Protein AF-A0A538T2V8-F1 (afdb_monomer)

Foldseek 3Di:
DDDDPVRCVVVPDPDDDPPCVVVVVVVVLVVVQVCCCVPPVDRPSVVVDDDPVVVCVVVDDPDPDPDPDD

pLDDT: mean 91.96, std 11.39, range [49.78, 98.69]

InterPro domains:
  IPR015813 Pyruvate/Phosphoenolpyruvate kinase-like domain superfamily [SSF51621] (2-54)

Nearest PDB structures (foldseek):
  4lsb-assembly1_B  TM=8.657E-01  e=5.543E-04  Burkholderia c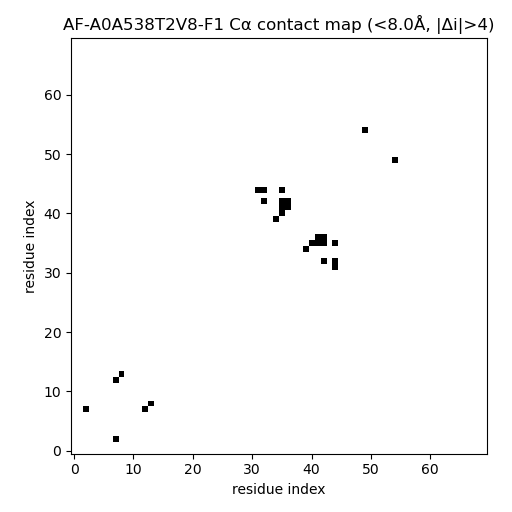enocepacia J2315
  4lsb-assembly1_A  TM=8.552E-01  e=9.721E-04  Burkholderia cenocepacia J2315
  6nm5-assembly1_3A  TM=4.387E-01  e=8.964E+00  Escherichia coli

Sequence (70 aa):
DTYSLEELAAAGAKRISVGGTFARVALGAFLRAAREVKEKGTFTFAADTISHAEVSAFMAPPAPAKGTRE

Radius of gyration: 19.62 Å; Cα contacts (8 Å, |Δi|>4): 14; chains: 1; bounding box: 30×52×45 Å

Solvent-accessible surface area (backbone atoms only — not comparable to full-atom values): 4633 Å² total; per-residue (Å²): 140,80,82,51,74,64,57,42,42,75,74,66,53,88,77,88,82,70,77,70,47,65,61,51,50,53,51,51,52,50,52,51,43,54,46,38,39,74,76,68,70,49,69,72,62,62,79,79,51,81,51,73,67,58,54,48,61,74,69,48,77,78,77,78,75,81,74,82,80,127

Secondary structure (DSSP, 8-state):
----HHHHHHTT-S----TTHHHHHHHHHHHHHHHHHHHH---GGGGGSPPHHHHHHHHSPPPPP-----

Structure (mmCIF, N/CA/C/O backbone):
data_AF-A0A538T2V8-F1
#
_entry.id   AF-A0A538T2V8-F1
#
loop_
_atom_site.group_PDB
_atom_site.id
_atom_site.type_symbol
_atom_site.label_atom_id
_atom_site.label_alt_id
_atom_site.label_comp_id
_atom_site.label_asym_id
_atom_site.label_entity_id
_atom_site.label_seq_id
_atom_site.pdbx_PDB_ins_code
_atom_site.Cartn_x
_atom_site.Cartn_y
_atom_site.Cartn_z
_atom_site.occupancy
_atom_site.B_iso_or_equiv
_atom_site.auth_seq_id
_atom_site.auth_comp_id
_atom_site.auth_asym_id
_atom_site.auth_atom_id
_atom_site.pdbx_PDB_model_num
ATOM 1 N N . ASP A 1 1 ? -3.593 14.322 -13.261 1.00 55.91 1 ASP A N 1
ATOM 2 C CA . ASP A 1 1 ? -3.361 13.414 -14.399 1.00 55.91 1 ASP A CA 1
ATOM 3 C C . ASP A 1 1 ? -2.220 12.466 -14.108 1.00 55.91 1 ASP A C 1
ATOM 5 O O . ASP A 1 1 ? -1.201 12.883 -13.565 1.00 55.91 1 ASP A O 1
ATOM 9 N N . THR A 1 2 ? -2.418 11.185 -14.399 1.00 86.81 2 THR A N 1
ATOM 10 C CA . THR A 1 2 ? -1.411 10.129 -14.244 1.00 86.81 2 THR A CA 1
ATOM 11 C C . THR A 1 2 ? -1.415 9.269 -15.496 1.00 86.81 2 THR A C 1
ATOM 13 O O . THR A 1 2 ? -2.492 8.914 -15.966 1.00 86.81 2 THR A O 1
ATOM 16 N N . TYR A 1 3 ? -0.231 8.921 -15.996 1.00 94.31 3 TYR A N 1
ATOM 17 C CA . TYR A 1 3 ? -0.072 8.045 -17.154 1.00 94.31 3 TYR A CA 1
ATOM 18 C C . TYR A 1 3 ? -0.337 6.581 -16.789 1.00 94.31 3 TYR A C 1
ATOM 20 O O . TYR A 1 3 ? 0.079 6.103 -15.729 1.00 94.31 3 TYR A O 1
ATOM 28 N N . SER A 1 4 ? -1.001 5.868 -17.688 1.00 95.19 4 SER A N 1
ATOM 29 C CA . SER A 1 4 ? -1.156 4.416 -17.670 1.00 95.19 4 SER A CA 1
ATOM 30 C C . SER A 1 4 ? 0.161 3.699 -17.991 1.00 95.19 4 SER A C 1
ATOM 32 O O . SER A 1 4 ? 1.110 4.282 -18.522 1.00 95.19 4 SER A O 1
ATOM 34 N N . LEU A 1 5 ? 0.224 2.396 -17.697 1.00 95.50 5 LEU A N 1
ATOM 35 C CA . LEU A 1 5 ? 1.367 1.566 -18.096 1.00 95.50 5 LEU A CA 1
ATOM 36 C C . LEU A 1 5 ? 1.543 1.537 -19.621 1.00 95.50 5 LEU A C 1
ATOM 38 O O . LEU A 1 5 ? 2.674 1.517 -20.097 1.00 95.50 5 LEU A O 1
ATOM 42 N N . GLU A 1 6 ? 0.439 1.559 -20.368 1.00 96.31 6 GLU A N 1
ATOM 43 C CA . GLU A 1 6 ? 0.423 1.518 -21.832 1.00 96.31 6 GLU A CA 1
ATOM 44 C C . GLU A 1 6 ? 1.012 2.794 -22.435 1.00 96.31 6 GLU A C 1
ATOM 46 O O . GLU A 1 6 ? 1.869 2.715 -23.311 1.00 96.31 6 GLU A O 1
ATOM 51 N N . GLU A 1 7 ? 0.637 3.966 -21.918 1.00 97.31 7 GLU A N 1
ATOM 52 C CA . GLU A 1 7 ? 1.200 5.249 -22.356 1.00 97.31 7 GLU A CA 1
ATOM 53 C C . GLU A 1 7 ? 2.696 5.343 -22.044 1.00 97.31 7 GLU A C 1
ATOM 55 O O . GLU A 1 7 ? 3.487 5.778 -22.882 1.00 97.31 7 GLU A O 1
ATOM 60 N N . LEU A 1 8 ? 3.110 4.881 -20.859 1.00 96.50 8 LEU A N 1
ATOM 61 C CA . LEU A 1 8 ? 4.524 4.838 -20.487 1.00 96.50 8 LEU A CA 1
ATOM 62 C C . LEU A 1 8 ? 5.310 3.869 -21.382 1.00 96.50 8 LEU A C 1
ATOM 64 O O . LEU A 1 8 ? 6.425 4.187 -21.799 1.00 96.50 8 LEU A O 1
ATOM 68 N N . ALA A 1 9 ? 4.735 2.711 -21.711 1.00 96.56 9 ALA A N 1
ATOM 69 C CA . ALA A 1 9 ? 5.345 1.742 -22.617 1.00 96.56 9 ALA A CA 1
ATOM 70 C C . ALA A 1 9 ? 5.449 2.288 -24.051 1.00 96.56 9 ALA A C 1
ATOM 72 O O . ALA A 1 9 ? 6.507 2.167 -24.669 1.00 96.56 9 ALA A O 1
ATOM 73 N N . ALA A 1 10 ? 4.400 2.946 -24.556 1.00 97.62 10 ALA A N 1
ATOM 74 C CA . ALA A 1 10 ? 4.388 3.594 -25.869 1.00 97.62 10 ALA A CA 1
ATOM 75 C C . ALA A 1 10 ? 5.419 4.732 -25.964 1.00 97.62 10 ALA A C 1
ATOM 77 O O . ALA A 1 10 ? 6.041 4.920 -27.007 1.00 97.62 10 ALA A O 1
ATOM 78 N N . ALA A 1 11 ? 5.669 5.434 -24.856 1.00 97.06 11 ALA A N 1
ATOM 79 C CA . ALA A 1 11 ? 6.736 6.427 -24.735 1.00 97.06 11 ALA A CA 1
ATOM 80 C C . ALA A 1 11 ? 8.152 5.815 -24.614 1.00 97.06 11 ALA A C 1
ATOM 82 O O . ALA A 1 11 ? 9.136 6.547 -24.502 1.00 97.06 11 ALA A O 1
ATOM 83 N N . GLY A 1 12 ? 8.282 4.483 -24.632 1.00 98.12 12 GLY A N 1
ATOM 84 C CA . GLY A 1 12 ? 9.560 3.768 -24.624 1.00 98.12 12 GLY A CA 1
ATOM 85 C C . GLY A 1 12 ? 10.081 3.376 -23.238 1.00 98.12 12 GLY A C 1
ATOM 86 O O . GLY A 1 12 ? 11.229 2.932 -23.122 1.00 98.12 12 GLY A O 1
ATOM 87 N N . ALA A 1 13 ? 9.280 3.509 -22.174 1.00 97.31 13 ALA A N 1
ATOM 88 C CA . ALA A 1 13 ? 9.688 3.076 -20.842 1.00 97.31 13 ALA A CA 1
ATOM 89 C C . ALA A 1 13 ? 9.834 1.545 -20.777 1.00 97.31 13 ALA A C 1
ATOM 91 O O . ALA A 1 13 ? 8.916 0.798 -21.102 1.00 97.31 13 ALA A O 1
ATOM 92 N N . LYS A 1 14 ? 10.991 1.067 -20.297 1.00 97.12 14 LYS A N 1
ATOM 93 C CA . LYS A 1 14 ? 11.275 -0.374 -20.118 1.00 97.12 14 LYS A CA 1
ATOM 94 C C . LYS A 1 14 ? 11.158 -0.860 -18.673 1.00 97.12 14 LYS A C 1
ATOM 96 O O . LYS A 1 14 ? 11.142 -2.060 -18.421 1.00 97.12 14 LYS A O 1
ATOM 101 N N . ARG A 1 15 ? 11.126 0.064 -17.711 1.00 96.50 15 ARG A N 1
ATOM 102 C CA . ARG A 1 15 ? 10.989 -0.221 -16.279 1.00 96.50 15 ARG A CA 1
ATOM 103 C C . ARG A 1 15 ? 10.212 0.904 -15.620 1.00 96.50 15 ARG A C 1
ATOM 105 O O . ARG A 1 15 ? 10.538 2.070 -15.820 1.00 96.50 15 ARG A O 1
ATOM 112 N N . ILE A 1 16 ? 9.244 0.539 -14.790 1.00 94.50 16 ILE A N 1
ATOM 113 C CA . ILE A 1 16 ? 8.408 1.477 -14.045 1.00 94.50 16 ILE A CA 1
ATOM 114 C C . ILE A 1 16 ? 8.628 1.202 -12.558 1.00 94.50 16 ILE A C 1
ATOM 116 O O . ILE A 1 16 ? 8.569 0.057 -12.117 1.00 94.50 16 ILE A O 1
ATOM 120 N N . SER A 1 17 ? 8.949 2.245 -11.793 1.00 94.50 17 SER A N 1
ATOM 121 C CA . SER A 1 17 ? 9.118 2.163 -10.340 1.00 94.50 17 SER A CA 1
ATOM 122 C C . SER A 1 17 ? 7.983 2.903 -9.656 1.00 94.50 17 SER A C 1
ATOM 124 O O . SER A 1 17 ? 7.628 4.006 -10.060 1.00 94.50 17 SER A O 1
ATOM 126 N N . VAL A 1 18 ? 7.462 2.323 -8.579 1.00 94.75 18 VAL A N 1
ATOM 127 C CA . VAL A 1 18 ? 6.473 2.972 -7.706 1.00 94.75 18 VAL A CA 1
ATOM 128 C C . VAL A 1 18 ? 7.119 3.596 -6.462 1.00 94.75 18 VAL A C 1
ATOM 130 O O . VAL A 1 18 ? 6.421 4.144 -5.605 1.00 94.75 18 VAL A O 1
ATOM 133 N N . GLY A 1 19 ? 8.448 3.499 -6.328 1.00 95.19 19 GLY A N 1
ATOM 134 C CA . GLY A 1 19 ? 9.178 3.895 -5.122 1.00 95.19 19 GLY A CA 1
ATOM 135 C C . GLY A 1 19 ? 8.613 3.223 -3.865 1.00 95.19 19 GLY A C 1
ATOM 136 O O . GLY A 1 19 ? 8.187 2.073 -3.892 1.00 95.19 19 GLY A O 1
ATOM 137 N N . GLY A 1 20 ? 8.542 3.961 -2.757 1.00 97.06 20 GLY A N 1
ATOM 13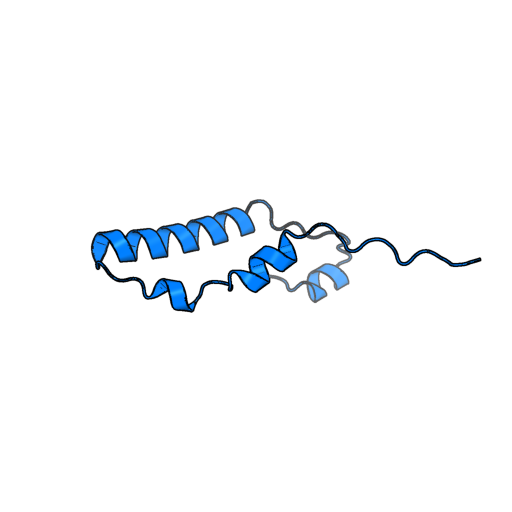8 C CA . GLY A 1 20 ? 7.960 3.475 -1.497 1.00 97.06 20 GLY A CA 1
ATOM 139 C C . GLY A 1 20 ? 6.425 3.478 -1.445 1.00 97.06 20 GLY A C 1
ATOM 140 O O . GLY A 1 20 ? 5.853 3.440 -0.358 1.00 97.06 20 GLY A O 1
ATOM 141 N N . THR A 1 21 ? 5.727 3.611 -2.576 1.00 97.06 21 THR A N 1
ATOM 142 C CA . THR A 1 21 ? 4.272 3.841 -2.571 1.00 97.06 21 THR A CA 1
ATOM 143 C C . THR A 1 21 ? 3.485 2.643 -2.057 1.00 97.06 21 THR A C 1
ATOM 145 O O . THR A 1 21 ? 2.612 2.837 -1.218 1.00 97.06 21 THR A O 1
ATOM 148 N N . PHE A 1 22 ? 3.823 1.412 -2.452 1.00 97.44 22 PHE A N 1
ATOM 149 C CA . PHE A 1 22 ? 3.129 0.220 -1.944 1.00 97.44 22 PHE A CA 1
ATOM 150 C C . PHE A 1 22 ? 3.282 0.041 -0.430 1.00 97.44 22 PHE A C 1
ATOM 152 O O . PHE A 1 22 ? 2.301 -0.248 0.252 1.00 97.44 22 PHE A O 1
ATOM 159 N N . ALA A 1 23 ? 4.466 0.321 0.123 1.00 97.94 23 ALA A N 1
ATOM 160 C CA . ALA A 1 23 ? 4.670 0.306 1.571 1.00 97.94 23 ALA A CA 1
ATOM 161 C C . ALA A 1 23 ? 3.770 1.332 2.283 1.00 97.94 23 ALA A C 1
ATOM 163 O O . ALA A 1 23 ? 3.123 1.018 3.280 1.00 97.94 23 ALA A O 1
ATOM 164 N N . ARG A 1 24 ? 3.665 2.553 1.742 1.00 97.88 24 ARG A N 1
ATOM 165 C CA . ARG A 1 24 ? 2.781 3.593 2.295 1.00 97.88 24 ARG A CA 1
ATOM 166 C C . ARG A 1 24 ? 1.299 3.240 2.163 1.00 97.88 24 ARG A C 1
ATOM 168 O O . ARG A 1 24 ? 0.533 3.564 3.065 1.00 97.88 24 ARG A O 1
ATOM 175 N N . VAL A 1 25 ? 0.891 2.565 1.086 1.00 98.00 25 VAL A N 1
ATOM 176 C CA . VAL A 1 25 ? -0.483 2.055 0.925 1.00 98.00 25 VAL A CA 1
ATOM 177 C C . VAL A 1 25 ? -0.808 1.039 2.023 1.00 98.00 25 VAL A C 1
ATOM 179 O O . VAL A 1 25 ? -1.833 1.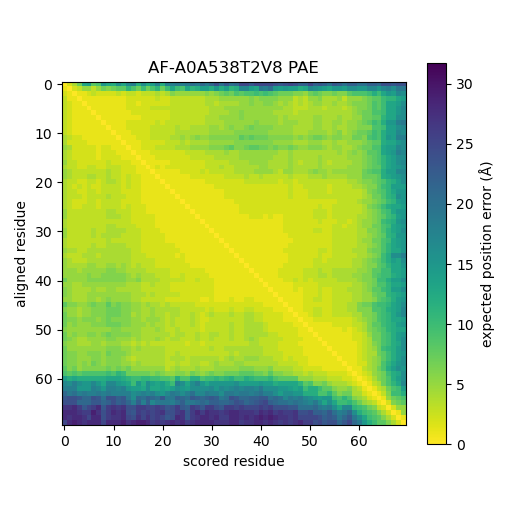188 2.689 1.00 98.00 25 VAL A O 1
ATOM 182 N N . ALA A 1 26 ? 0.085 0.075 2.272 1.00 96.50 26 ALA A N 1
ATOM 183 C C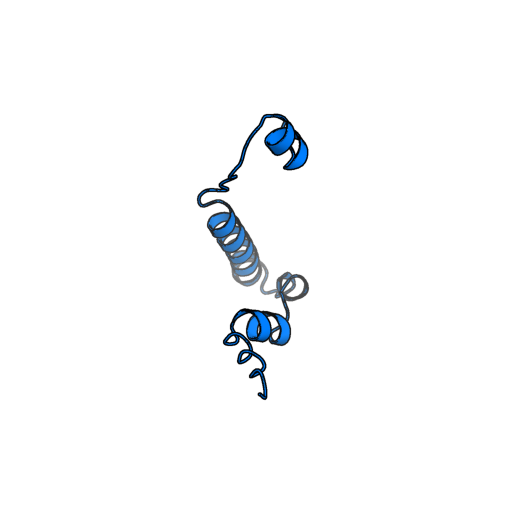A . ALA A 1 26 ? -0.080 -0.914 3.338 1.00 96.50 26 ALA A CA 1
ATOM 184 C C . ALA A 1 26 ? -0.169 -0.255 4.726 1.00 96.50 26 ALA A C 1
ATOM 186 O O . ALA A 1 26 ? -1.101 -0.523 5.484 1.00 96.50 26 ALA A O 1
ATOM 187 N N . LEU A 1 27 ? 0.738 0.682 5.032 1.00 98.38 27 LEU A N 1
ATOM 188 C CA . LEU A 1 27 ? 0.700 1.452 6.282 1.00 98.38 27 LEU A CA 1
ATOM 189 C C . LEU A 1 27 ? -0.585 2.278 6.418 1.00 98.38 27 LEU A C 1
ATOM 191 O O . LEU A 1 27 ? -1.142 2.380 7.507 1.00 98.38 27 LEU A O 1
ATOM 195 N N . GLY A 1 28 ? -1.085 2.848 5.321 1.00 98.06 28 GLY A N 1
ATOM 196 C CA . GLY A 1 28 ? -2.347 3.580 5.308 1.00 98.06 28 GLY A CA 1
ATOM 197 C C . GLY A 1 28 ? -3.548 2.694 5.643 1.00 98.06 28 GLY A C 1
ATOM 198 O O . GLY A 1 28 ? -4.396 3.101 6.435 1.00 98.06 28 GLY A O 1
ATOM 199 N N . ALA A 1 29 ? -3.617 1.484 5.078 1.00 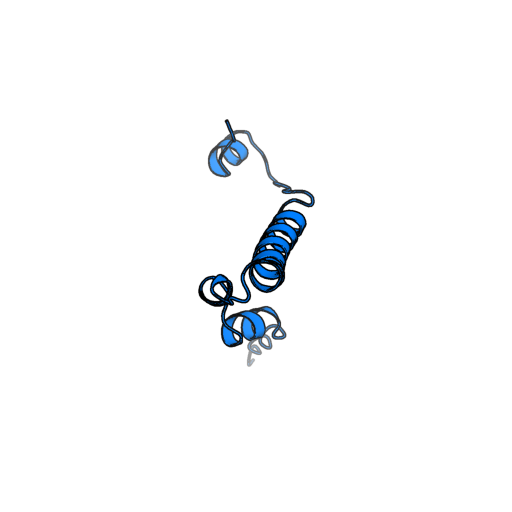97.56 29 ALA A N 1
ATOM 200 C CA . ALA A 1 29 ? -4.658 0.507 5.409 1.00 97.56 29 ALA A CA 1
ATOM 201 C C . ALA A 1 29 ? -4.580 0.076 6.880 1.00 97.56 29 ALA A C 1
ATOM 203 O O . ALA A 1 29 ? -5.586 0.122 7.588 1.00 97.56 29 ALA A O 1
ATOM 204 N N . PHE A 1 30 ? -3.373 -0.225 7.363 1.00 97.94 30 PHE A N 1
ATOM 205 C CA . PHE A 1 30 ? -3.127 -0.546 8.766 1.00 97.94 30 PHE A CA 1
ATOM 206 C C . PHE A 1 30 ? -3.582 0.576 9.711 1.00 97.94 30 PHE A C 1
ATOM 208 O O . PHE A 1 30 ? -4.302 0.320 10.672 1.00 97.94 30 PHE A O 1
ATOM 215 N N . LEU A 1 31 ? -3.222 1.833 9.428 1.00 98.56 31 LEU A N 1
ATOM 216 C CA . LEU A 1 31 ? -3.614 2.972 10.263 1.00 98.56 31 LEU A CA 1
ATOM 217 C C . LEU A 1 31 ? -5.130 3.191 10.284 1.00 98.56 31 LEU A C 1
ATOM 219 O O . LEU A 1 31 ? -5.657 3.584 11.324 1.00 98.56 31 LEU A O 1
ATOM 223 N N . ARG A 1 32 ? -5.839 2.941 9.174 1.00 98.25 32 ARG A N 1
ATOM 224 C CA . ARG A 1 32 ? -7.310 3.003 9.145 1.00 98.25 32 ARG A CA 1
ATOM 225 C C . ARG A 1 32 ? -7.930 1.940 10.051 1.00 98.25 32 ARG A C 1
ATOM 227 O O . ARG A 1 32 ? -8.763 2.294 10.878 1.00 98.25 32 ARG A O 1
ATOM 234 N N . ALA A 1 33 ? -7.470 0.692 9.955 1.00 98.31 33 ALA A N 1
ATOM 235 C CA . ALA A 1 33 ? -7.915 -0.394 10.828 1.00 98.31 33 ALA A CA 1
ATOM 236 C C . ALA A 1 33 ? -7.607 -0.103 12.309 1.00 98.31 33 ALA A C 1
ATOM 238 O O . ALA A 1 33 ? -8.479 -0.202 13.167 1.00 98.31 33 ALA A O 1
ATOM 239 N N . ALA A 1 34 ? -6.386 0.345 12.616 1.00 98.44 34 ALA A N 1
ATOM 240 C CA . ALA A 1 34 ? -5.977 0.673 13.981 1.00 98.44 34 ALA A CA 1
ATOM 241 C C . ALA A 1 34 ? -6.809 1.817 14.586 1.00 98.44 34 ALA A C 1
ATOM 243 O O . ALA A 1 34 ? -7.179 1.762 15.760 1.00 98.44 34 ALA A O 1
ATOM 244 N N . ARG A 1 35 ? -7.123 2.850 13.791 1.00 98.69 35 ARG A N 1
ATOM 245 C CA . ARG A 1 35 ? -8.015 3.939 14.213 1.00 98.69 35 ARG A CA 1
ATOM 246 C C . ARG A 1 35 ? -9.434 3.451 14.437 1.00 98.69 35 ARG A C 1
ATOM 248 O O . ARG A 1 35 ? -10.018 3.821 15.443 1.00 98.69 35 ARG A O 1
ATOM 255 N N . GLU A 1 36 ? -9.968 2.602 13.562 1.00 98.56 36 GLU A N 1
ATOM 256 C CA . GLU A 1 36 ? -11.289 2.003 13.760 1.00 98.56 36 GLU A CA 1
ATOM 257 C C . GLU A 1 36 ? -11.374 1.275 15.109 1.00 98.56 36 GLU A C 1
ATOM 259 O O . GLU A 1 36 ? -12.253 1.577 15.915 1.00 98.56 36 GLU A O 1
ATOM 264 N N . VAL A 1 37 ? -10.416 0.391 15.394 1.00 98.62 37 VAL A N 1
ATOM 265 C CA . VAL A 1 37 ? -10.371 -0.351 16.661 1.00 98.62 37 VAL A CA 1
ATOM 266 C C . VAL A 1 37 ? -10.272 0.606 17.851 1.00 98.62 37 VAL A C 1
ATOM 268 O O . VAL A 1 37 ? -11.016 0.466 18.818 1.00 98.62 37 VAL A O 1
ATOM 271 N N . LYS A 1 38 ? -9.383 1.605 17.779 1.00 98.69 38 LYS A N 1
ATOM 272 C CA . LYS A 1 38 ? -9.141 2.549 18.880 1.00 98.69 38 LYS A CA 1
ATOM 273 C C . LYS A 1 38 ? -10.314 3.498 19.137 1.00 98.69 38 LYS A C 1
ATOM 275 O O . LYS A 1 38 ? -10.616 3.791 20.288 1.00 98.69 38 LYS A O 1
ATOM 280 N N . GLU A 1 39 ? -10.903 4.046 18.081 1.00 98.69 39 GLU A N 1
ATOM 281 C CA . GLU A 1 39 ? -11.870 5.147 18.161 1.00 98.69 39 GLU A CA 1
ATOM 282 C C . GLU A 1 39 ? -13.316 4.643 18.188 1.00 98.69 39 GLU A C 1
ATOM 284 O O . GLU A 1 39 ? -14.170 5.287 18.791 1.00 98.69 39 GLU A O 1
ATOM 289 N N . LYS A 1 40 ? -13.599 3.507 17.539 1.00 98.50 40 LYS A N 1
ATOM 290 C CA . LYS A 1 40 ? -14.960 2.977 17.365 1.00 98.50 40 LYS A CA 1
ATOM 291 C C . LYS A 1 40 ? -15.183 1.627 18.042 1.00 98.50 40 LYS A C 1
ATOM 293 O O . LYS A 1 40 ? -16.332 1.254 18.245 1.00 98.50 40 LYS A O 1
ATOM 298 N N . GLY A 1 41 ? -14.121 0.893 18.386 1.00 98.38 41 GLY A N 1
ATOM 299 C CA . GLY A 1 41 ? -14.240 -0.442 18.980 1.00 98.38 41 GLY A CA 1
ATOM 300 C C . GLY A 1 41 ? -14.821 -1.491 18.024 1.00 98.38 41 GLY A C 1
ATOM 301 O O . GLY A 1 41 ? -15.392 -2.480 18.478 1.00 98.38 41 GLY A O 1
ATOM 302 N N . THR A 1 42 ? -14.708 -1.273 16.711 1.00 98.50 42 THR A N 1
ATOM 303 C CA . THR A 1 42 ? -15.235 -2.165 15.667 1.00 98.50 42 THR A CA 1
ATOM 304 C C . THR A 1 42 ? -14.115 -2.787 14.827 1.00 98.50 42 THR A C 1
ATOM 306 O O . THR A 1 42 ? -12.962 -2.359 14.884 1.00 98.50 42 THR A O 1
ATOM 309 N N . PHE A 1 43 ? -14.462 -3.824 14.056 1.00 97.88 43 PHE A N 1
ATOM 310 C CA . PHE A 1 43 ? -13.521 -4.645 13.278 1.00 97.88 43 PHE A CA 1
ATOM 311 C C . PHE A 1 43 ? -13.955 -4.818 11.812 1.00 97.88 43 PHE A C 1
ATOM 313 O O . PHE A 1 43 ? -13.688 -5.841 11.187 1.00 97.88 43 PHE A O 1
ATOM 320 N N . THR A 1 44 ? -14.664 -3.836 11.258 1.00 97.75 44 THR A N 1
ATOM 321 C CA . THR A 1 44 ? -15.205 -3.884 9.891 1.00 97.75 44 THR A CA 1
ATOM 322 C C . THR A 1 44 ? -14.115 -3.929 8.824 1.00 97.75 44 THR A C 1
ATOM 324 O O . THR A 1 44 ? -14.331 -4.555 7.789 1.00 97.75 44 THR A O 1
ATOM 327 N N . PHE A 1 45 ? -12.915 -3.400 9.105 1.00 96.19 45 PHE A N 1
ATOM 328 C CA . PHE A 1 45 ? -11.742 -3.548 8.235 1.00 96.19 45 PHE A CA 1
ATOM 329 C C . PHE A 1 45 ? -11.433 -5.003 7.844 1.00 96.19 45 PHE A C 1
ATOM 331 O O . PHE A 1 45 ? -10.797 -5.227 6.816 1.00 96.19 45 PHE A O 1
ATOM 338 N N . ALA A 1 46 ? -11.846 -5.991 8.650 1.00 95.19 46 ALA A N 1
ATOM 339 C CA . ALA A 1 46 ? -11.589 -7.402 8.378 1.00 95.19 46 ALA A CA 1
ATOM 340 C C . ALA A 1 46 ? -12.225 -7.874 7.058 1.00 95.19 46 ALA A C 1
ATOM 342 O O . ALA A 1 46 ? -11.689 -8.781 6.423 1.00 95.19 46 ALA A O 1
ATOM 343 N N . ALA A 1 47 ? -13.319 -7.241 6.617 1.00 95.25 47 ALA A N 1
ATOM 344 C CA . ALA A 1 47 ? -13.990 -7.567 5.358 1.00 95.25 47 ALA A CA 1
ATOM 345 C C . ALA A 1 47 ? -13.119 -7.299 4.116 1.00 95.25 47 ALA A C 1
ATOM 347 O O . ALA A 1 47 ? -13.282 -7.976 3.106 1.00 95.25 47 ALA A O 1
ATOM 348 N N . ASP A 1 48 ? -12.172 -6.362 4.213 1.00 93.00 48 ASP A N 1
ATOM 349 C CA . ASP A 1 48 ? -11.267 -5.986 3.119 1.00 93.00 48 ASP A CA 1
ATOM 350 C C . ASP A 1 48 ? -9.922 -6.735 3.185 1.00 93.00 48 ASP A C 1
ATOM 352 O O . ASP A 1 48 ? -9.001 -6.451 2.412 1.00 93.00 48 ASP A O 1
ATOM 356 N N . THR A 1 49 ? -9.758 -7.657 4.142 1.00 94.50 49 THR A N 1
ATOM 357 C CA . THR A 1 49 ? -8.502 -8.395 4.313 1.00 94.50 49 THR A CA 1
ATOM 358 C C . THR A 1 49 ? -8.408 -9.573 3.352 1.00 94.50 49 THR A C 1
ATOM 360 O O . THR A 1 49 ? -9.373 -10.294 3.112 1.00 94.50 49 THR A O 1
ATOM 363 N N . ILE A 1 50 ? -7.205 -9.786 2.821 1.00 95.06 50 ILE A N 1
ATOM 364 C CA . ILE A 1 50 ? -6.852 -11.013 2.107 1.00 95.06 50 ILE A CA 1
ATOM 365 C C . ILE A 1 50 ? -6.969 -12.215 3.056 1.00 95.06 50 ILE A C 1
ATOM 36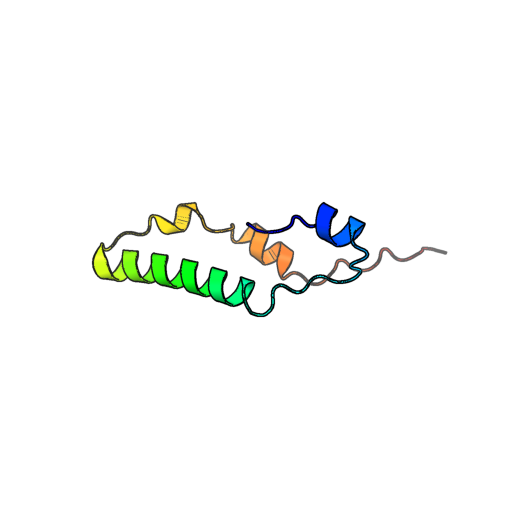7 O O . ILE A 1 50 ? -6.612 -12.121 4.235 1.00 95.06 50 ILE A O 1
ATOM 371 N N . SER A 1 51 ? -7.454 -13.356 2.562 1.00 95.19 51 SER A N 1
ATOM 372 C CA . SER A 1 51 ? -7.608 -14.539 3.407 1.00 95.19 51 SER A CA 1
ATOM 373 C C . SER A 1 51 ? -6.254 -15.106 3.843 1.00 95.19 51 SER A C 1
ATOM 375 O O . SER A 1 51 ? -5.240 -15.004 3.147 1.00 95.19 51 SER A O 1
ATOM 377 N N . HIS A 1 52 ? -6.239 -15.794 4.987 1.00 93.12 52 HIS A N 1
ATOM 378 C CA . HIS A 1 52 ? -5.035 -16.477 5.465 1.00 93.12 52 HIS A CA 1
ATOM 379 C C . HIS A 1 52 ? -4.496 -17.498 4.447 1.00 93.12 52 HIS A C 1
ATOM 381 O O . HIS A 1 52 ? -3.283 -17.662 4.311 1.00 93.12 52 HIS A O 1
ATOM 387 N N . ALA A 1 53 ? -5.387 -18.182 3.722 1.00 95.31 53 ALA A N 1
ATOM 388 C CA . ALA A 1 53 ? -5.011 -19.145 2.692 1.00 95.31 53 ALA A CA 1
ATOM 389 C C . ALA A 1 53 ? -4.273 -18.472 1.526 1.00 95.31 53 ALA A C 1
ATOM 391 O O . ALA A 1 53 ? -3.227 -18.962 1.105 1.00 95.31 53 ALA A O 1
ATOM 392 N N . GLU A 1 54 ? -4.765 -17.326 1.051 1.00 95.44 54 GLU A N 1
ATOM 393 C CA . GLU A 1 54 ? -4.107 -16.574 -0.019 1.00 95.44 54 GLU A CA 1
ATOM 394 C C . GLU A 1 54 ? -2.744 -16.033 0.432 1.00 95.44 54 GLU A C 1
ATOM 396 O O . GLU A 1 54 ? -1.758 -16.202 -0.283 1.00 95.44 54 GLU A O 1
ATOM 401 N N . VAL A 1 55 ? -2.640 -15.466 1.644 1.00 94.81 55 VAL A N 1
ATOM 402 C CA . VAL A 1 55 ? -1.344 -15.018 2.196 1.00 94.81 55 VAL A CA 1
ATOM 403 C 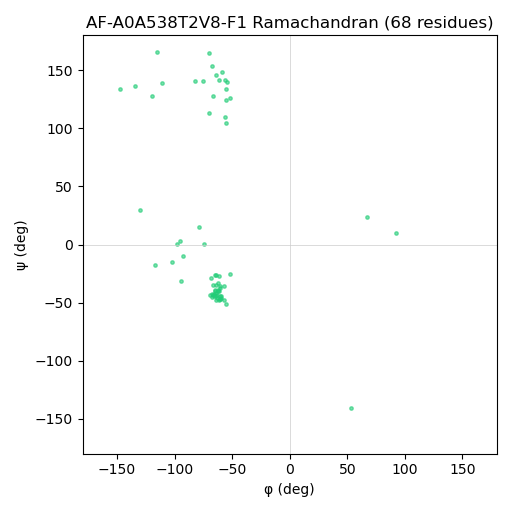C . VAL A 1 55 ? -0.360 -16.181 2.300 1.00 94.81 55 VAL A C 1
ATOM 405 O O . VAL A 1 55 ? 0.795 -16.050 1.896 1.00 94.81 55 VAL A O 1
ATOM 408 N N . SER A 1 56 ? -0.818 -17.334 2.794 1.00 94.69 56 SER A N 1
ATOM 409 C CA . SER A 1 56 ? 0.018 -18.533 2.908 1.00 94.69 56 SER A CA 1
ATOM 410 C C . SER A 1 56 ? 0.517 -18.999 1.542 1.00 94.69 56 SER A C 1
ATOM 412 O O . SER A 1 56 ? 1.679 -19.371 1.416 1.00 94.69 56 SER A O 1
ATOM 414 N N . ALA A 1 57 ? -0.326 -18.935 0.508 1.00 94.19 57 ALA A N 1
ATOM 415 C CA . ALA A 1 57 ? 0.062 -19.281 -0.854 1.00 94.19 57 ALA A CA 1
ATOM 416 C C . ALA A 1 57 ? 1.129 -18.326 -1.419 1.00 94.19 57 ALA A C 1
ATOM 418 O O . ALA A 1 57 ? 2.068 -18.789 -2.062 1.00 94.19 57 ALA A O 1
ATOM 419 N N . PHE A 1 58 ? 1.039 -17.020 -1.139 1.00 93.75 58 PHE A N 1
ATOM 420 C CA . PHE A 1 58 ? 2.070 -16.050 -1.535 1.00 93.75 58 PHE A CA 1
ATOM 421 C C . PHE A 1 58 ? 3.401 -16.225 -0.790 1.00 93.75 58 PHE A C 1
ATOM 423 O O . PHE A 1 58 ? 4.449 -15.880 -1.333 1.00 93.75 58 PHE A O 1
ATOM 430 N N . MET A 1 59 ? 3.367 -16.729 0.447 1.00 94.00 59 MET A N 1
ATOM 431 C CA . MET A 1 59 ? 4.558 -16.945 1.279 1.00 94.00 59 MET A CA 1
ATOM 432 C C . MET A 1 59 ? 5.156 -18.351 1.148 1.00 94.00 59 MET A C 1
ATOM 434 O O . MET A 1 59 ? 6.243 -18.604 1.672 1.00 94.00 5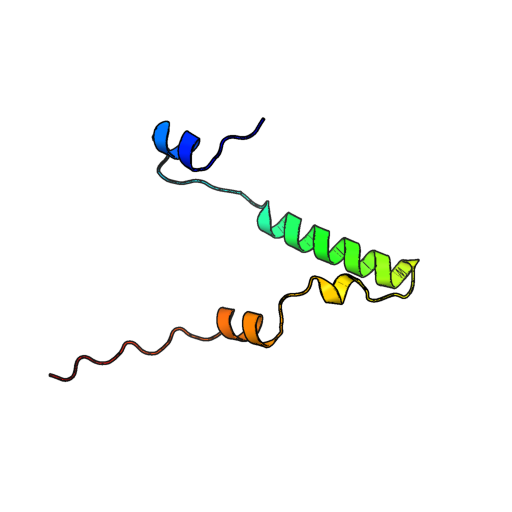9 MET A O 1
ATOM 438 N N . ALA A 1 60 ? 4.461 -19.272 0.479 1.00 92.38 60 ALA A N 1
ATOM 439 C CA . ALA A 1 60 ? 4.940 -20.628 0.285 1.00 92.38 60 ALA A CA 1
ATOM 440 C C . ALA A 1 60 ? 6.220 -20.638 -0.569 1.00 92.38 60 ALA A C 1
ATOM 442 O O . ALA A 1 60 ? 6.364 -19.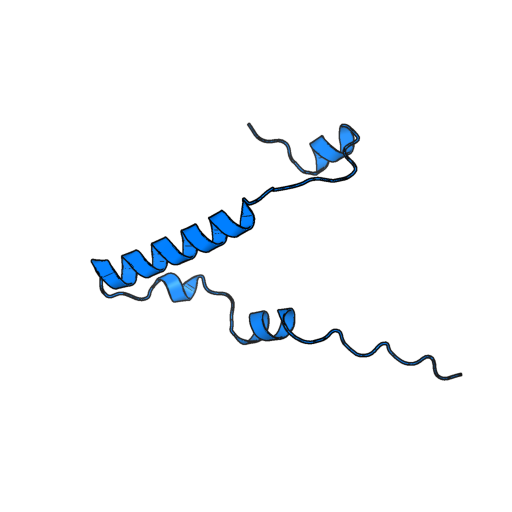830 -1.493 1.00 92.38 60 ALA A O 1
ATOM 443 N N . PRO A 1 61 ? 7.156 -21.566 -0.303 1.00 88.31 61 PRO A N 1
ATOM 444 C CA . PRO A 1 61 ? 8.283 -21.769 -1.196 1.00 88.31 61 PRO A CA 1
ATOM 445 C C . PRO A 1 61 ? 7.773 -22.133 -2.601 1.00 88.31 61 PRO A C 1
ATOM 447 O O . PRO A 1 61 ? 6.727 -22.782 -2.727 1.00 88.31 61 PRO A O 1
ATOM 450 N N . PRO A 1 62 ? 8.497 -21.744 -3.667 1.00 81.75 62 PRO A N 1
ATOM 451 C CA . PRO A 1 62 ? 8.116 -22.112 -5.021 1.00 81.75 62 PRO A CA 1
ATOM 452 C C . PRO A 1 62 ? 8.010 -23.634 -5.132 1.00 81.75 62 PRO A C 1
ATOM 454 O O . PRO A 1 62 ? 8.812 -24.369 -4.548 1.00 81.75 62 PRO A O 1
ATOM 457 N N . ALA A 1 63 ? 7.012 -24.107 -5.883 1.00 78.00 63 ALA A N 1
ATOM 458 C CA . ALA A 1 63 ? 6.850 -25.533 -6.124 1.00 78.00 63 ALA A CA 1
ATOM 459 C C . ALA A 1 63 ? 8.159 -26.113 -6.692 1.00 78.00 63 ALA A C 1
ATOM 461 O O . ALA A 1 63 ? 8.793 -25.462 -7.532 1.00 78.00 63 ALA A O 1
ATOM 462 N N . PRO A 1 64 ? 8.576 -27.318 -6.260 1.00 76.50 64 PRO A N 1
ATOM 463 C CA . PRO A 1 64 ? 9.762 -27.949 -6.813 1.00 76.50 64 PRO A CA 1
ATOM 464 C C . PRO A 1 64 ? 9.604 -28.049 -8.331 1.00 76.50 64 PRO A C 1
ATOM 466 O O . PRO A 1 64 ? 8.541 -28.437 -8.828 1.00 76.50 64 PRO A O 1
ATOM 469 N N . ALA A 1 65 ? 10.654 -27.669 -9.064 1.00 73.19 65 ALA A N 1
ATOM 470 C CA . ALA A 1 65 ? 10.676 -27.807 -10.511 1.00 73.19 65 ALA A CA 1
ATOM 471 C C . ALA A 1 65 ? 10.308 -29.254 -10.856 1.00 73.19 65 ALA A C 1
ATOM 473 O O . ALA A 1 65 ? 10.900 -30.190 -10.313 1.00 73.19 65 ALA A O 1
ATOM 474 N N . LYS A 1 66 ? 9.293 -29.448 -11.710 1.00 70.44 66 LYS A N 1
ATOM 475 C CA . LYS A 1 66 ? 8.934 -30.786 -12.190 1.00 70.44 66 LYS A CA 1
ATOM 476 C C . LYS A 1 66 ? 10.184 -31.376 -12.835 1.00 70.44 66 LYS A C 1
ATOM 478 O O . LYS A 1 66 ? 10.613 -30.884 -13.874 1.00 70.44 66 LYS A O 1
ATOM 483 N N . GLY A 1 67 ? 10.776 -32.377 -12.186 1.00 64.81 67 GLY A N 1
ATOM 484 C CA . GLY A 1 67 ? 11.958 -33.054 -12.696 1.00 64.81 67 GLY A CA 1
ATOM 485 C C . GLY A 1 67 ? 11.677 -33.573 -14.099 1.00 64.81 67 GLY A C 1
ATOM 486 O O . GLY A 1 67 ? 10.706 -34.304 -14.310 1.00 64.81 67 GLY A O 1
ATOM 487 N N . THR A 1 68 ? 12.511 -33.174 -15.053 1.00 57.44 68 THR A N 1
ATOM 488 C CA . THR A 1 68 ? 12.682 -33.887 -16.314 1.00 57.44 68 THR A CA 1
ATOM 489 C C . THR A 1 68 ? 13.054 -35.321 -15.960 1.00 57.44 68 THR A C 1
ATOM 491 O O . THR A 1 68 ? 14.156 -35.578 -15.483 1.00 57.44 68 THR A O 1
ATOM 494 N N . ARG A 1 69 ? 12.100 -36.247 -16.103 1.00 56.00 69 ARG A N 1
ATOM 495 C CA . ARG A 1 69 ? 12.447 -37.658 -16.250 1.00 56.00 69 ARG A CA 1
ATOM 496 C C . ARG A 1 69 ? 13.085 -37.784 -17.628 1.00 56.00 69 ARG A C 1
ATOM 498 O O . ARG A 1 69 ? 12.406 -37.514 -18.618 1.00 56.00 69 ARG A O 1
ATOM 505 N N . GLU A 1 70 ? 14.377 -38.090 -17.640 1.00 49.78 70 GLU A N 1
ATOM 506 C CA . GLU A 1 70 ? 15.044 -38.712 -18.787 1.00 49.78 70 GLU A CA 1
ATOM 507 C C . GLU A 1 70 ? 14.556 -40.156 -18.959 1.00 49.78 70 GLU A C 1
ATOM 509 O O . GLU A 1 70 ? 14.209 -40.791 -17.930 1.00 49.78 70 GLU A O 1
#

Mean predicted aligned error: 6.21 Å

Organism: Eiseniibacteriota bacterium (NCBI:txid2212470)